Protein 3W0E (pdb70)

Foldseek 3Di:
DLVLQAVVLVVCQPPQAFHACDPVNVVPRPQPPEAEAEPPDDDDDDADSRYKYFYAYPRRGTHGIDHD/DLVLQVVVQVCCQPPQAFHADDPVNCVVRPQPPEAEAEPPDDDDDDADSRYKYFYAYPVRGTHGIHHD

Sequence (136 aa):
DPATCEKEAQFVKQELIGQPYTDAVANALQSNPIRVLHPGDMITMEYIASRLNIQVNENNEIISAHCADPATCEKEAQFVKQELIGQPYTDAVANALQSNPIRVLHPGDMITMEYIASRLNIQVNENNEIISAHCA

Radius of gyration: 14.43 Å; Cα contacts (8 Å, |Δi|>4): 286; chains: 2; bounding box: 31×27×41 Å

Structure (mmCIF, N/CA/C/O backbone):
data_3W0E
#
_entry.id   3W0E
#
_cell.length_a   77.499
_cell.length_b   77.499
_cell.length_c   115.224
_cell.angle_alpha   90.00
_cell.angle_beta   90.00
_cell.angle_gamma   120.00
#
_symmetry.space_group_name_H-M   'H 3 2'
#
loop_
_entity.id
_entity.type
_entity.pdbx_description
1 polymer 'Elastase inhibitor AFUEI'
2 water water
#
loop_
_atom_site.group_PDB
_atom_site.id
_atom_site.type_symbol
_atom_site.label_atom_id
_atom_site.label_alt_id
_atom_site.label_comp_id
_atom_site.label_asym_id
_atom_site.label_entity_id
_atom_site.label_seq_id
_atom_site.pdbx_PDB_ins_code
_atom_site.Cartn_x
_atom_site.Cartn_y
_atom_site.Cartn_z
_atom_site.occupancy
_atom_site.B_iso_or_equiv
_atom_site.auth_seq_id
_atom_site.auth_comp_id
_atom_site.auth_asym_id
_atom_site.auth_atom_id
_atom_site.pdbx_PDB_model_num
ATOM 1 N N . ASP A 1 1 ? 10.469 28.887 11.956 1.00 36.95 1 ASP A N 1
ATOM 2 C CA . ASP A 1 1 ? 10.792 29.014 13.376 1.00 38.42 1 ASP A CA 1
ATOM 3 C C . ASP A 1 1 ? 9.621 28.544 14.256 1.00 37.98 1 ASP A C 1
ATOM 4 O O . ASP A 1 1 ? 8.457 28.633 13.852 1.00 36.49 1 ASP A O 1
ATOM 9 N N . PRO A 1 2 ? 9.928 28.039 15.464 1.00 37.93 2 PRO A N 1
ATOM 10 C CA . PRO A 1 2 ? 8.923 27.457 16.374 1.00 33.80 2 PRO A CA 1
ATOM 11 C C . PRO A 1 2 ? 7.746 28.374 16.751 1.00 42.73 2 PRO A C 1
ATOM 12 O O . PRO A 1 2 ? 6.639 27.868 16.978 1.00 37.62 2 PRO A O 1
ATOM 16 N N . ALA A 1 3 ? 7.971 29.685 16.821 1.00 36.73 3 ALA A N 1
ATOM 17 C CA . ALA A 1 3 ? 6.913 30.616 17.215 1.00 42.13 3 ALA A CA 1
ATOM 18 C C . ALA A 1 3 ? 5.768 30.576 16.215 1.00 42.52 3 ALA A C 1
ATOM 19 O O . ALA A 1 3 ? 4.608 30.376 16.580 1.00 38.27 3 ALA A O 1
ATOM 21 N N . THR A 1 4 ? 6.110 30.779 14.948 1.00 39.62 4 THR A N 1
ATOM 22 C CA . THR A 1 4 ? 5.137 30.726 13.878 1.00 40.92 4 THR A CA 1
ATOM 23 C C . THR A 1 4 ? 4.531 29.318 13.751 1.00 36.13 4 THR A C 1
ATOM 24 O O . THR A 1 4 ? 3.336 29.179 13.471 1.00 37.50 4 THR A O 1
ATOM 28 N N . CYS A 1 5 ? 5.337 28.281 13.980 1.00 30.47 5 CYS A N 1
ATOM 29 C CA . CYS A 1 5 ? 4.820 26.913 13.927 1.00 31.17 5 CYS A CA 1
ATOM 30 C C . CYS A 1 5 ? 3.697 26.674 14.941 1.00 36.42 5 CYS A C 1
ATOM 31 O O . CYS A 1 5 ? 2.650 26.119 14.601 1.00 31.97 5 CYS A O 1
ATOM 34 N N . GLU A 1 6 ? 3.923 27.091 16.186 1.00 37.86 6 GLU A N 1
ATOM 35 C CA . GLU A 1 6 ? 2.967 26.852 17.264 1.00 34.44 6 GLU A CA 1
ATOM 36 C C . GLU A 1 6 ? 1.714 27.699 17.094 1.00 36.29 6 GLU A C 1
ATOM 37 O O . GLU A 1 6 ? 0.607 27.260 17.427 1.00 37.60 6 GLU A O 1
ATOM 43 N N . LYS A 1 7 ? 1.898 28.917 16.588 1.00 33.78 7 LYS A N 1
ATOM 44 C CA . LYS A 1 7 ? 0.786 29.804 16.289 1.00 36.64 7 LYS A CA 1
ATOM 45 C C . LYS A 1 7 ? -0.112 29.183 15.227 1.00 34.56 7 LYS A C 1
ATOM 46 O O . LYS A 1 7 ? -1.331 29.098 15.406 1.00 33.82 7 LYS A O 1
ATOM 52 N N . GLU A 1 8 ? 0.498 28.770 14.115 1.00 35.26 8 GLU A N 1
ATOM 53 C CA . GLU A 1 8 ? -0.245 28.153 13.020 1.00 29.75 8 GLU A CA 1
ATOM 54 C C . GLU A 1 8 ? -0.855 26.793 13.406 1.00 27.80 8 GLU A C 1
ATOM 55 O O . GLU A 1 8 ? -1.991 26.495 13.038 1.00 32.28 8 GLU A O 1
ATOM 61 N N . ALA A 1 9 ? -0.129 25.971 14.156 1.00 24.3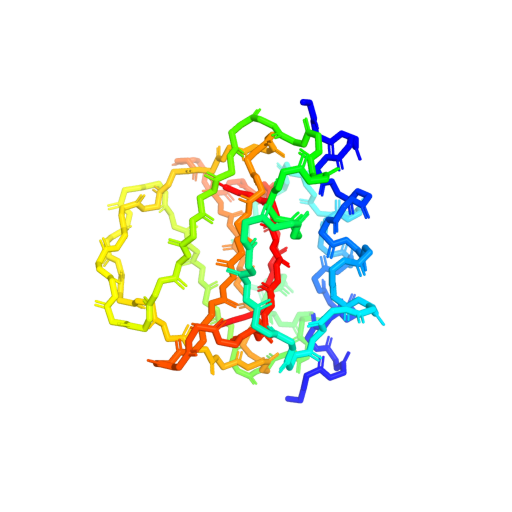7 9 ALA A N 1
ATOM 62 C CA . ALA A 1 9 ? -0.713 24.713 14.610 1.00 31.29 9 ALA A CA 1
ATOM 63 C C . ALA A 1 9 ? -1.955 24.993 15.454 1.00 36.76 9 ALA A C 1
ATOM 64 O O . ALA A 1 9 ? -2.897 24.203 15.474 1.00 31.62 9 ALA A O 1
ATOM 66 N N . GLN A 1 10 ? -1.958 26.138 16.131 1.00 37.92 10 GLN A N 1
ATOM 67 C CA . GLN A 1 10 ? -3.094 26.544 16.956 1.00 38.11 10 GLN A CA 1
ATOM 68 C C . GLN A 1 10 ? -4.250 27.009 16.084 1.00 39.43 10 GLN A C 1
ATOM 69 O O . GLN A 1 10 ? -5.401 26.627 16.314 1.00 38.68 10 GLN A O 1
ATOM 75 N N . PHE A 1 11 ? -3.929 27.844 15.097 1.00 31.43 11 PHE A N 1
ATOM 76 C CA . PHE A 1 11 ? -4.898 28.328 14.122 1.00 36.37 11 PHE A CA 1
ATOM 77 C C . PHE A 1 11 ? -5.575 27.153 13.436 1.00 33.24 11 PHE A C 1
ATOM 78 O O . PHE A 1 11 ? -6.786 27.158 13.213 1.00 33.50 11 PHE A O 1
ATOM 86 N N . VAL A 1 12 ? -4.770 26.151 13.094 1.00 34.51 12 VAL A N 1
ATOM 87 C CA . VAL A 1 12 ? -5.256 24.968 12.392 1.00 34.36 12 VAL A CA 1
ATOM 88 C C . VAL A 1 12 ? -6.173 24.140 13.292 1.00 32.21 12 VAL A C 1
ATOM 89 O O . VAL A 1 12 ? -7.290 23.799 12.896 1.00 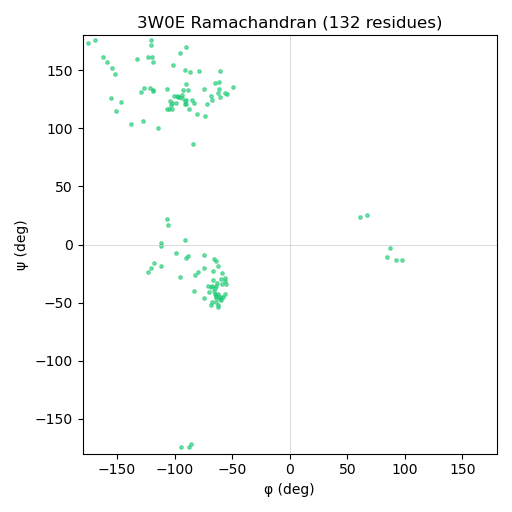34.42 12 VAL A O 1
ATOM 93 N N . LYS A 1 13 ? -5.704 23.811 14.494 1.00 35.03 13 LYS A N 1
ATOM 94 C CA . LYS A 1 13 ? -6.535 23.076 15.449 1.00 31.69 13 LYS A CA 1
ATOM 95 C C . LYS A 1 13 ? -7.854 23.808 15.738 1.00 36.78 13 LYS A C 1
ATOM 96 O O . LYS A 1 13 ? -8.863 23.178 16.031 1.00 38.54 13 LYS A O 1
ATOM 102 N N . GLN A 1 14 ? -7.849 25.134 15.625 1.00 38.78 14 GLN A N 1
ATOM 103 C CA . GLN A 1 14 ? -8.995 25.946 16.042 1.00 39.83 14 GLN A CA 1
ATOM 104 C C . GLN A 1 14 ? -9.978 26.319 14.931 1.00 43.29 14 GLN A C 1
ATOM 105 O O . GLN A 1 14 ? -11.164 26.526 15.195 1.00 44.48 14 GLN A O 1
ATOM 111 N N . GLU A 1 15 ? -9.493 26.414 13.697 1.00 36.67 15 GLU A N 1
ATOM 112 C CA . GLU A 1 15 ? -10.303 26.962 12.611 1.00 33.09 15 GLU A CA 1
ATOM 113 C C . GLU A 1 15 ? -10.480 26.024 11.414 1.00 35.02 15 GLU A C 1
ATOM 114 O O . GLU A 1 15 ? -11.445 26.153 10.651 1.00 39.02 15 GLU A O 1
ATOM 120 N N . LEU A 1 16 ? -9.553 25.086 11.243 1.00 31.94 16 LEU A N 1
ATOM 121 C CA . LEU A 1 16 ? -9.507 24.309 10.008 1.00 24.16 16 LEU A CA 1
ATOM 122 C C . LEU A 1 16 ? -9.866 22.832 10.172 1.00 30.10 16 LEU A C 1
ATOM 123 O O . LEU A 1 16 ? -9.877 22.084 9.190 1.00 28.95 16 LEU A O 1
ATOM 128 N N . ILE A 1 17 ? -10.149 22.390 11.394 1.00 30.69 17 ILE A N 1
ATOM 129 C CA . ILE A 1 17 ? -10.495 20.974 11.582 1.00 26.10 17 ILE A CA 1
ATOM 130 C C . ILE A 1 17 ? -11.651 20.588 10.660 1.00 28.39 17 ILE A C 1
ATOM 131 O O . ILE A 1 17 ? -12.665 21.293 10.594 1.00 27.92 17 ILE A O 1
ATOM 136 N N . GLY A 1 18 ? -11.475 19.494 9.918 1.00 22.39 18 GLY A N 1
ATOM 137 C CA . GLY A 1 18 ? -12.512 18.969 9.050 1.00 23.09 18 GLY A CA 1
ATOM 138 C C . GLY A 1 18 ? -12.433 19.494 7.629 1.00 23.57 18 GLY A C 1
ATOM 139 O O . GLY A 1 18 ? -13.088 18.981 6.722 1.00 28.65 18 GLY A O 1
ATOM 140 N N . GLN A 1 19 ? -11.633 20.529 7.428 1.00 20.79 19 GLN A N 1
ATOM 141 C CA . GLN A 1 19 ? -11.516 21.128 6.106 1.00 23.67 19 GLN A CA 1
ATOM 142 C C . GLN A 1 19 ? -10.470 20.399 5.293 1.00 20.39 19 GLN A C 1
ATOM 143 O O . GLN A 1 19 ? -9.483 19.885 5.845 1.00 16.74 19 GLN A O 1
ATOM 149 N N . PRO A 1 20 ? -10.676 20.357 3.973 1.00 18.19 20 PRO A N 1
ATOM 150 C CA . PRO A 1 20 ? -9.709 19.774 3.048 1.00 17.30 20 PRO A CA 1
ATOM 151 C C . PRO A 1 20 ? -8.425 20.595 3.071 1.00 18.98 20 PRO A C 1
ATOM 152 O O . PRO A 1 20 ? -8.477 21.834 3.133 1.00 18.29 20 PRO A O 1
ATOM 156 N N . TYR A 1 21 ? -7.287 19.914 3.053 1.00 14.43 21 TYR A N 1
ATOM 157 C CA . TYR A 1 21 ? -6.007 20.599 3.042 1.00 14.39 21 TYR A CA 1
ATOM 158 C C . TYR A 1 21 ? -5.653 20.969 1.599 1.00 18.20 21 TYR A C 1
ATOM 159 O O . TYR A 1 21 ? -4.954 20.230 0.900 1.00 17.50 21 TYR A O 1
ATOM 168 N N . THR A 1 22 ? -6.142 22.127 1.169 1.00 17.83 22 THR A N 1
ATOM 169 C CA . THR A 1 22 ? -6.043 22.538 -0.225 1.00 21.70 22 THR A CA 1
ATOM 170 C C . THR A 1 22 ? -4.759 23.306 -0.443 1.00 21.19 22 THR A C 1
ATOM 171 O O . THR A 1 22 ? -4.084 23.678 0.513 1.00 16.75 22 THR A O 1
ATOM 175 N N . ASP A 1 23 ? -4.424 23.577 -1.699 1.00 23.40 23 ASP A N 1
ATOM 176 C CA . ASP A 1 23 ? -3.244 24.392 -1.977 1.00 23.49 23 ASP A CA 1
ATOM 177 C C . ASP A 1 23 ? -3.427 25.782 -1.403 1.00 20.12 23 ASP A C 1
ATOM 178 O O . ASP A 1 23 ? -2.465 26.391 -0.947 1.00 22.35 23 ASP A O 1
ATOM 183 N N . ALA A 1 24 ? -4.659 26.274 -1.392 1.00 20.82 24 ALA A N 1
ATOM 184 C CA . ALA A 1 24 ? -4.903 27.619 -0.860 1.00 23.60 24 ALA A CA 1
ATOM 185 C C . ALA A 1 24 ? -4.597 27.682 0.641 1.00 23.70 24 ALA A C 1
ATOM 186 O O . ALA A 1 24 ? -3.990 28.643 1.121 1.00 25.49 24 ALA A O 1
ATOM 188 N N . VAL A 1 25 ? -5.016 26.659 1.383 1.00 22.61 25 VAL A N 1
ATOM 189 C CA . VAL A 1 25 ? -4.666 26.569 2.790 1.00 23.11 25 VAL A CA 1
ATOM 190 C C . VAL A 1 25 ? -3.159 26.410 2.977 1.00 22.88 25 VAL A C 1
ATOM 191 O O . VAL A 1 25 ? -2.559 27.074 3.830 1.00 22.42 25 VAL A O 1
ATOM 195 N N . ALA A 1 26 ? -2.559 25.513 2.197 1.00 21.63 26 ALA A N 1
ATOM 196 C CA . ALA A 1 26 ? -1.151 25.190 2.373 1.00 20.45 26 ALA A CA 1
ATOM 197 C C . ALA A 1 26 ? -0.299 26.403 2.055 1.00 21.19 26 ALA A C 1
ATOM 198 O O . ALA A 1 26 ? 0.709 26.656 2.718 1.00 23.78 26 ALA A O 1
ATOM 200 N N . ASN A 1 27 ? -0.706 27.159 1.041 1.00 23.66 27 ASN A N 1
ATOM 201 C CA . ASN A 1 27 ? 0.107 28.276 0.586 1.00 26.70 27 ASN A CA 1
ATOM 202 C C . ASN A 1 27 ? 0.036 29.447 1.551 1.00 25.03 27 ASN A C 1
ATOM 203 O O . ASN A 1 27 ? 0.918 30.308 1.558 1.00 32.69 27 ASN A O 1
ATOM 208 N N . ALA A 1 28 ? -1.008 29.471 2.372 1.00 24.03 28 ALA A N 1
ATOM 209 C CA . ALA A 1 28 ? -1.187 30.541 3.361 1.00 28.71 28 ALA A CA 1
ATOM 210 C C . ALA A 1 28 ? -0.329 30.342 4.616 1.00 34.56 28 ALA A C 1
ATOM 211 O O . ALA A 1 28 ? -0.026 31.304 5.325 1.00 29.19 28 ALA A O 1
ATOM 213 N N . LEU A 1 29 ? 0.064 29.099 4.890 1.00 29.88 29 LEU A N 1
ATOM 214 C CA . LEU A 1 29 ? 0.904 28.812 6.054 1.00 32.44 29 LEU A CA 1
ATOM 215 C C . LEU A 1 29 ? 2.350 29.257 5.832 1.00 33.00 29 LEU A C 1
ATOM 216 O O . LEU A 1 29 ? 2.940 28.999 4.777 1.00 35.89 29 LEU A O 1
ATOM 221 N N . GLN A 1 30 ? 2.916 29.930 6.829 1.00 31.47 30 GLN A N 1
ATOM 222 C CA . GLN A 1 30 ? 4.268 30.477 6.724 1.00 35.56 30 GLN A CA 1
ATOM 223 C C . GLN A 1 30 ? 5.326 29.582 7.387 1.00 33.66 30 GLN A C 1
ATOM 224 O O . GLN A 1 30 ? 6.527 29.809 7.241 1.00 27.88 30 GLN A O 1
ATOM 230 N N . SER A 1 31 ? 4.906 28.539 8.088 1.00 31.10 31 SER A N 1
ATOM 231 C CA . SER A 1 31 ? 5.850 27.624 8.717 1.00 26.49 31 SER A CA 1
ATOM 232 C C . SER A 1 31 ? 6.751 26.958 7.702 1.00 24.21 31 SER A C 1
ATOM 233 O O . SER A 1 31 ? 6.352 26.727 6.597 1.00 27.62 31 SER A O 1
ATOM 236 N N . ASN A 1 32 ? 7.964 26.632 8.107 1.00 24.38 32 ASN A N 1
ATOM 237 C CA . ASN A 1 32 ? 8.886 25.908 7.252 1.00 29.26 32 ASN A CA 1
ATOM 238 C C . ASN A 1 32 ? 9.837 25.052 8.093 1.00 28.30 32 ASN A C 1
ATOM 239 O O . ASN A 1 32 ? 10.599 25.580 8.858 1.00 27.67 32 ASN A O 1
ATOM 244 N N . PRO A 1 33 ? 9.780 23.739 7.985 1.00 24.09 33 PRO A N 1
ATOM 245 C CA . PRO A 1 33 ? 9.049 23.020 6.945 1.00 25.91 33 PRO A CA 1
ATOM 246 C C . PRO A 1 33 ? 7.670 22.603 7.372 1.00 23.92 33 PRO A C 1
ATOM 247 O O . PRO A 1 33 ? 7.395 22.644 8.540 1.00 16.97 33 PRO A O 1
ATOM 251 N N . ILE A 1 34 ? 6.836 22.221 6.409 1.00 18.36 34 ILE A N 1
ATOM 252 C CA . ILE A 1 34 ? 5.506 21.699 6.721 1.00 16.59 34 ILE A CA 1
ATOM 253 C C . ILE A 1 34 ? 5.449 20.268 6.181 1.00 16.59 34 ILE A C 1
ATOM 254 O O . ILE A 1 34 ? 5.836 20.010 5.032 1.00 17.16 34 ILE A O 1
ATOM 259 N N . ARG A 1 35 ? 4.985 19.334 7.003 1.00 12.81 35 ARG A N 1
ATOM 260 C CA . ARG A 1 35 ? 4.878 17.939 6.598 1.00 15.62 35 ARG A CA 1
ATOM 261 C C . ARG A 1 35 ? 3.430 17.501 6.739 1.00 16.36 35 ARG A C 1
ATOM 262 O O . ARG A 1 35 ? 2.788 17.779 7.747 1.00 15.56 35 ARG A O 1
ATOM 270 N N . VAL A 1 36 ? 2.912 16.816 5.728 1.00 12.50 36 VAL A N 1
ATOM 271 C CA . VAL A 1 36 ? 1.553 16.292 5.822 1.00 14.68 36 VAL A CA 1
ATOM 272 C C . VAL A 1 36 ? 1.606 14.819 6.271 1.00 14.13 36 VAL A C 1
ATOM 273 O O . VAL A 1 36 ? 2.312 14.006 5.671 1.00 20.37 36 VAL A O 1
ATOM 277 N N . LEU A 1 37 ? 0.872 14.483 7.333 1.00 14.78 37 LEU A N 1
ATOM 278 C CA . LEU A 1 37 ? 0.875 13.132 7.863 1.00 11.82 37 LEU A CA 1
ATOM 279 C C . LEU A 1 37 ? -0.399 12.433 7.407 1.00 15.71 37 LEU A C 1
ATOM 280 O O . LEU A 1 37 ? -1.477 12.873 7.755 1.00 16.90 37 LEU A O 1
ATOM 285 N N . HIS A 1 38 ? -0.252 11.369 6.616 1.00 16.73 38 HIS A N 1
ATOM 286 C CA . HIS A 1 38 ? -1.397 10.605 6.101 1.00 18.44 38 HIS A CA 1
ATOM 287 C C . HIS A 1 38 ? -1.607 9.325 6.891 1.00 22.37 38 HIS A C 1
ATOM 288 O O . HIS A 1 38 ? -0.664 8.770 7.450 1.00 15.14 38 HIS A O 1
ATOM 295 N N . PRO A 1 39 ? -2.851 8.824 6.910 1.00 17.85 39 PRO A N 1
ATOM 296 C CA . PRO A 1 39 ? -3.116 7.653 7.745 1.00 21.09 39 PRO A CA 1
ATOM 297 C C . PRO A 1 39 ? -2.272 6.494 7.267 1.00 20.79 39 PRO A C 1
ATOM 298 O O . PRO A 1 39 ? -2.178 6.261 6.057 1.00 25.28 39 PRO A O 1
ATOM 302 N N . GLY A 1 40 ? -1.629 5.810 8.203 1.00 21.22 40 GLY A N 1
ATOM 303 C CA . GLY A 1 40 ? -0.835 4.639 7.873 1.00 25.86 40 GLY A CA 1
ATOM 304 C C . GLY A 1 40 ? 0.590 4.923 7.418 1.00 25.70 40 GLY A C 1
ATOM 305 O O . GLY A 1 40 ? 1.392 3.991 7.279 1.00 24.41 40 GLY A O 1
ATOM 306 N N . ASP A 1 41 ? 0.906 6.190 7.154 1.00 23.93 41 ASP A N 1
ATOM 307 C CA . ASP A 1 41 ? 2.287 6.577 6.856 1.00 23.61 41 ASP A CA 1
ATOM 308 C C . ASP A 1 41 ? 3.192 5.997 7.925 1.00 20.82 41 ASP A C 1
ATOM 309 O O . ASP A 1 41 ? 2.877 6.072 9.112 1.00 18.19 41 ASP A O 1
ATOM 314 N N . MET A 1 42 ? 4.318 5.416 7.524 1.00 19.99 42 MET A N 1
ATOM 315 C CA . MET A 1 42 ? 5.328 5.017 8.497 1.00 15.94 42 MET A CA 1
ATOM 316 C C . MET A 1 42 ? 6.288 6.184 8.660 1.00 22.13 42 MET A C 1
ATOM 317 O O . MET A 1 42 ? 6.919 6.625 7.682 1.00 22.70 42 MET A O 1
ATOM 322 N N . ILE A 1 43 ? 6.402 6.690 9.883 1.00 18.53 43 ILE A N 1
ATOM 323 C CA . ILE A 1 43 ? 7.240 7.850 10.138 1.00 18.77 43 ILE A CA 1
ATOM 324 C C . ILE A 1 43 ? 8.351 7.514 11.125 1.00 17.23 43 ILE A C 1
ATOM 325 O O . ILE A 1 43 ? 8.105 6.927 12.174 1.00 17.82 43 ILE A O 1
ATOM 330 N N . THR A 1 44 ? 9.569 7.924 10.788 1.00 19.32 44 THR A N 1
ATOM 331 C CA . THR A 1 44 ? 10.682 7.835 11.718 1.00 17.37 44 THR A CA 1
ATOM 332 C C . THR A 1 44 ? 10.705 9.097 12.548 1.00 22.49 44 THR A C 1
ATOM 333 O O . THR A 1 44 ? 10.884 10.212 12.035 1.00 24.57 44 THR A O 1
ATOM 337 N N . MET A 1 45 ? 10.497 8.919 13.842 1.00 15.00 45 MET A N 1
ATOM 338 C CA . MET A 1 45 ? 10.366 10.030 14.765 1.00 22.17 45 MET A CA 1
ATOM 339 C C . MET A 1 45 ? 11.700 10.721 15.005 1.00 19.17 45 MET A C 1
ATOM 340 O O . MET A 1 45 ? 12.648 10.098 15.468 1.00 19.24 45 MET A O 1
ATOM 345 N N . GLU A 1 46 ? 11.757 12.011 14.685 1.00 20.09 46 GLU A N 1
ATOM 346 C CA . GLU A 1 46 ? 12.865 12.888 15.079 1.00 21.89 46 GLU A CA 1
ATOM 347 C C . GLU A 1 46 ? 12.231 14.262 15.292 1.00 23.93 46 GLU A C 1
ATOM 348 O O . GLU A 1 46 ? 11.606 14.793 14.376 1.00 25.66 46 GLU A O 1
ATOM 354 N N . TYR A 1 47 ? 12.377 14.832 16.483 1.00 18.20 47 TYR A N 1
ATOM 355 C CA . TYR A 1 47 ? 11.617 16.029 16.852 1.00 23.13 47 TYR A CA 1
ATOM 356 C C . TYR A 1 47 ? 12.240 17.320 16.345 1.00 24.47 47 TYR A C 1
ATOM 357 O O . TYR A 1 47 ? 13.390 17.640 16.645 1.00 19.06 47 TYR A O 1
ATOM 366 N N . ILE A 1 48 ? 11.467 18.058 15.563 1.00 20.64 48 ILE A N 1
ATOM 367 C CA . ILE A 1 48 ? 11.932 19.324 15.004 1.00 19.18 48 ILE A CA 1
ATOM 368 C C . ILE A 1 48 ?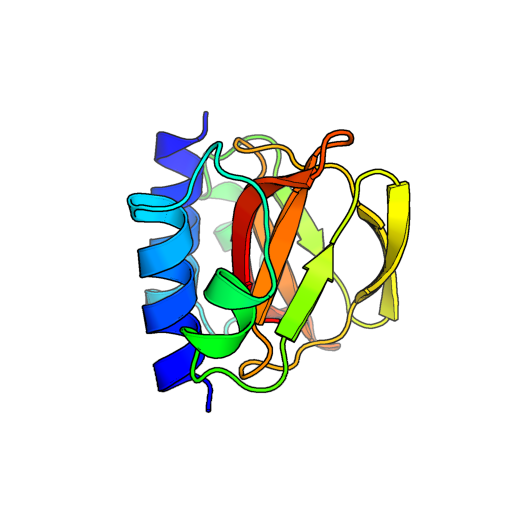 10.910 20.391 15.349 1.00 21.81 48 ILE A C 1
ATOM 369 O O . ILE A 1 48 ? 9.818 20.430 14.784 1.00 20.45 48 ILE A O 1
ATOM 374 N N . ALA A 1 49 ? 11.274 21.254 16.299 1.00 20.02 49 ALA A N 1
ATOM 375 C CA . ALA A 1 49 ? 10.360 22.232 16.880 1.00 21.88 49 ALA A CA 1
ATOM 376 C C . ALA A 1 49 ? 9.779 23.177 15.850 1.00 18.52 49 ALA A C 1
ATOM 377 O O . ALA A 1 49 ? 8.726 23.747 16.089 1.00 21.13 49 ALA A O 1
ATOM 379 N N . SER A 1 50 ? 10.485 23.352 14.730 1.00 23.49 50 SER A N 1
ATOM 380 C CA . SER A 1 50 ? 10.088 24.306 13.686 1.00 28.39 50 SER A CA 1
ATOM 381 C C . SER A 1 50 ? 9.137 23.713 12.643 1.00 26.38 50 SER A C 1
ATOM 382 O O . SER A 1 50 ? 8.597 24.438 11.809 1.00 27.11 50 SER A O 1
ATOM 385 N N . ARG A 1 51 ? 8.952 22.400 12.675 1.00 19.34 51 ARG A N 1
ATOM 386 C CA . ARG A 1 51 ? 8.180 21.716 11.641 1.00 17.21 51 ARG A CA 1
ATOM 387 C C . ARG A 1 51 ? 6.701 21.629 11.989 1.00 22.31 51 ARG A C 1
ATOM 388 O O . ARG A 1 51 ? 6.322 21.139 13.067 1.00 20.84 51 ARG A O 1
ATOM 396 N N . LEU A 1 52 ? 5.859 22.136 11.092 1.00 15.73 52 LEU A N 1
ATOM 397 C CA . LEU A 1 52 ? 4.431 22.049 11.294 1.00 18.88 52 LEU A CA 1
ATOM 398 C C . LEU A 1 52 ? 3.950 20.760 10.645 1.00 17.35 52 LEU A C 1
ATOM 399 O O . LEU A 1 52 ? 4.182 20.528 9.457 1.00 16.78 52 LEU A O 1
ATOM 404 N N . ASN A 1 53 ? 3.295 19.922 11.438 1.00 18.79 53 ASN A N 1
ATOM 405 C CA . ASN A 1 53 ? 2.709 18.689 10.927 1.00 17.64 53 ASN A CA 1
ATOM 406 C C . ASN A 1 53 ? 1.216 18.851 10.794 1.00 14.48 53 ASN A C 1
ATOM 407 O O . ASN A 1 53 ? 0.531 19.184 11.749 1.00 17.16 53 ASN A O 1
ATOM 412 N N . ILE A 1 54 ? 0.712 18.630 9.585 1.00 18.94 54 ILE A N 1
ATOM 413 C CA . ILE A 1 54 ? -0.717 18.690 9.338 1.00 14.72 54 ILE A CA 1
ATOM 414 C C . ILE A 1 54 ? -1.189 17.257 9.145 1.00 13.04 54 ILE A C 1
ATOM 415 O O . ILE A 1 54 ? -0.762 16.583 8.210 1.00 13.59 54 ILE A O 1
ATOM 420 N N . GLN A 1 55 ? -2.054 16.783 10.028 1.00 15.36 55 GLN A N 1
ATOM 421 C CA . GLN A 1 55 ? -2.480 15.402 9.957 1.00 17.86 55 GLN A CA 1
ATOM 422 C C . GLN A 1 55 ? -3.841 15.379 9.294 1.00 15.80 55 GLN A C 1
ATOM 423 O O . GLN A 1 55 ? -4.758 16.107 9.711 1.00 15.80 55 GLN A O 1
ATOM 429 N N . VAL A 1 56 ? -3.974 14.556 8.257 1.00 13.87 56 VAL A N 1
ATOM 430 C CA . VAL A 1 56 ? -5.232 14.483 7.528 1.00 16.06 56 VAL A CA 1
ATOM 431 C C . VAL A 1 56 ? -5.783 13.054 7.601 1.00 17.00 56 VAL A C 1
ATOM 432 O O . VAL A 1 56 ? -5.060 12.094 7.933 1.00 14.86 56 VAL A O 1
ATOM 436 N N . ASN A 1 57 ? -7.072 12.910 7.331 1.00 15.50 57 ASN A N 1
ATOM 437 C CA . ASN A 1 57 ? -7.646 11.575 7.150 1.00 17.14 57 ASN A CA 1
ATOM 438 C C . ASN A 1 57 ? -7.503 11.081 5.718 1.00 18.85 57 ASN A C 1
ATOM 439 O O . ASN A 1 57 ? -6.814 11.705 4.892 1.00 16.34 57 ASN A O 1
ATOM 444 N N . GLU A 1 58 ? -8.147 9.956 5.412 1.00 14.92 58 GLU A N 1
ATOM 445 C CA . GLU A 1 58 ? -7.994 9.361 4.092 1.00 18.55 58 GLU A CA 1
ATOM 446 C C . GLU A 1 58 ? -8.576 10.216 2.966 1.00 20.63 58 GLU A C 1
ATOM 447 O O . GLU A 1 58 ? -8.312 9.972 1.779 1.00 22.36 58 GLU A O 1
ATOM 453 N N . ASN A 1 59 ? -9.353 11.223 3.337 1.00 19.16 59 ASN A N 1
ATOM 454 C CA . ASN A 1 59 ? -9.934 12.122 2.351 1.00 17.40 59 ASN A CA 1
ATOM 455 C C . ASN A 1 59 ? -9.269 13.495 2.320 1.00 16.24 59 ASN A C 1
ATOM 456 O O . ASN A 1 59 ? -9.810 14.442 1.754 1.00 17.48 59 ASN A O 1
ATOM 461 N N . ASN A 1 60 ? -8.083 13.582 2.908 1.00 16.49 60 ASN A N 1
ATOM 462 C CA . ASN A 1 60 ? -7.299 14.813 2.930 1.00 15.30 60 ASN A CA 1
ATOM 463 C C . ASN A 1 60 ? -7.976 15.884 3.767 1.00 16.37 60 ASN A C 1
ATOM 464 O O . ASN A 1 60 ? -7.752 17.074 3.549 1.00 16.72 60 ASN A O 1
ATOM 469 N N . GLU A 1 61 ? -8.807 15.466 4.719 1.00 14.63 61 GLU A N 1
ATOM 470 C CA . GLU A 1 61 ? -9.463 16.403 5.627 1.00 16.82 61 GLU A CA 1
ATOM 471 C C . GLU A 1 61 ? -8.635 16.561 6.887 1.00 16.70 61 GLU A C 1
ATOM 472 O O . GLU A 1 61 ? -8.187 15.579 7.456 1.00 18.07 61 GLU A O 1
ATOM 478 N N . ILE A 1 62 ? -8.426 17.802 7.314 1.00 15.79 62 ILE A N 1
ATOM 479 C CA . ILE A 1 62 ? -7.548 18.065 8.458 1.00 13.63 62 ILE A CA 1
ATOM 480 C C . ILE A 1 62 ? -8.132 17.524 9.753 1.00 16.20 62 ILE A C 1
ATOM 481 O O . ILE A 1 62 ? -9.274 17.858 10.107 1.00 20.70 62 ILE A O 1
ATOM 486 N N . ILE A 1 63 ? -7.364 16.675 10.448 1.00 18.41 63 ILE A N 1
ATOM 487 C CA . ILE A 1 63 ? -7.808 16.154 11.743 1.00 18.59 63 ILE A CA 1
ATOM 488 C C . ILE A 1 63 ? -6.979 16.671 12.904 1.00 20.01 63 ILE A C 1
ATOM 489 O O . ILE A 1 63 ? -7.414 16.571 14.049 1.00 21.16 63 ILE A O 1
ATOM 494 N N . SER A 1 64 ? -5.782 17.186 12.625 1.00 13.39 64 SER A N 1
ATOM 495 C CA . SER A 1 64 ? -4.978 17.769 13.699 1.00 20.89 64 SER A CA 1
ATOM 496 C C . SER A 1 64 ? -3.705 18.419 13.192 1.00 18.10 64 SER A C 1
ATOM 497 O O . SER A 1 64 ? -3.368 18.308 12.013 1.00 17.90 64 SER A O 1
ATOM 500 N N . ALA A 1 65 ? -2.995 19.095 14.095 1.00 19.24 65 ALA A N 1
ATOM 501 C CA . ALA A 1 65 ? -1.696 19.683 13.758 1.00 18.74 65 ALA A CA 1
ATOM 502 C C . ALA A 1 65 ? -0.834 19.759 15.006 1.00 21.32 65 ALA A C 1
ATOM 503 O O . ALA A 1 65 ? -1.346 19.952 16.106 1.00 24.68 65 ALA A O 1
ATOM 505 N N . HIS A 1 66 ? 0.471 19.593 14.837 1.00 22.80 66 HIS A N 1
ATOM 506 C CA . HIS A 1 66 ? 1.394 19.789 15.947 1.00 22.31 66 HIS A CA 1
ATOM 507 C C . HIS A 1 66 ? 2.771 20.063 15.387 1.00 23.69 66 HIS A C 1
ATOM 508 O O . HIS A 1 66 ? 3.059 19.709 14.245 1.00 21.66 66 HIS A O 1
ATOM 515 N N . CYS A 1 67 ? 3.616 20.710 16.184 1.00 19.43 67 CYS A N 1
ATOM 516 C CA . CYS A 1 67 ? 4.972 20.984 15.760 1.00 22.39 67 CYS A CA 1
ATOM 517 C C . CYS A 1 67 ? 5.888 19.876 16.259 1.00 25.47 67 CYS A C 1
ATOM 518 O O . CYS A 1 67 ? 5.887 19.552 17.454 1.00 27.65 67 CYS A O 1
ATOM 521 N N . ALA A 1 68 ? 6.641 19.275 15.337 1.00 21.57 68 ALA A N 1
ATOM 522 C CA . ALA A 1 68 ? 7.558 18.198 15.676 1.00 22.28 68 ALA A CA 1
ATOM 523 C C . ALA A 1 68 ? 8.217 17.631 14.438 1.00 24.57 68 ALA A C 1
ATOM 524 O O . ALA A 1 68 ? 9.222 16.913 14.513 1.00 22.48 68 ALA A O 1
ATOM 527 N N . ASP B 1 1 ? -9.731 10.577 26.885 1.00 38.14 1 ASP B N 1
ATOM 528 C CA . ASP B 1 1 ? -10.511 11.802 26.770 1.00 33.32 1 ASP B CA 1
ATOM 529 C C . ASP B 1 1 ? -9.671 12.923 26.148 1.00 30.80 1 ASP B C 1
ATOM 530 O O . ASP B 1 1 ? -8.688 13.381 26.746 1.00 30.82 1 ASP B O 1
ATOM 535 N N . PRO B 1 2 ? -10.052 13.363 24.937 1.00 29.41 2 PRO B N 1
ATOM 536 C CA . PRO B 1 2 ? -9.305 14.392 24.200 1.00 26.15 2 PRO B CA 1
ATOM 537 C C . PRO B 1 2 ? -9.135 15.669 25.016 1.00 30.47 2 PRO B C 1
ATOM 538 O O . PRO B 1 2 ? -8.101 16.342 24.909 1.00 27.47 2 PRO B O 1
ATOM 542 N N . ALA B 1 3 ? -10.134 15.995 25.832 1.00 33.38 3 ALA B N 1
ATOM 543 C CA . ALA B 1 3 ? -10.092 17.221 26.627 1.00 33.71 3 ALA B CA 1
ATOM 544 C C . ALA B 1 3 ? -8.942 17.196 27.640 1.00 27.80 3 ALA B C 1
ATOM 545 O O . ALA B 1 3 ? -8.173 18.151 27.736 1.00 26.73 3 ALA B O 1
ATOM 547 N N . THR B 1 4 ? -8.824 16.107 28.394 1.00 25.78 4 THR B N 1
ATOM 548 C CA . THR B 1 4 ? -7.755 15.991 29.383 1.00 29.33 4 THR B CA 1
ATOM 549 C C . THR B 1 4 ? -6.371 15.885 28.722 1.00 27.72 4 THR B C 1
ATOM 550 O O . THR B 1 4 ? -5.384 16.401 29.241 1.00 25.25 4 THR B O 1
ATOM 554 N N . CYS B 1 5 ? -6.304 15.207 27.583 1.00 24.52 5 CYS B N 1
ATOM 555 C CA . CYS B 1 5 ? -5.023 15.010 26.907 1.00 21.42 5 CYS B CA 1
ATOM 556 C C . CYS B 1 5 ? -4.430 16.341 26.454 1.00 23.92 5 CYS B C 1
ATOM 557 O O . CYS B 1 5 ? -3.227 16.593 26.631 1.00 24.14 5 CYS B O 1
ATOM 560 N N . GLU B 1 6 ? -5.270 17.194 25.870 1.00 19.15 6 GLU B N 1
ATOM 561 C CA . GLU B 1 6 ? -4.825 18.505 25.415 1.00 25.30 6 GLU B CA 1
ATOM 562 C C . GLU B 1 6 ? -4.309 19.333 26.583 1.00 24.47 6 GLU B C 1
ATOM 563 O O . GLU B 1 6 ? -3.264 19.968 26.481 1.00 23.54 6 GLU B O 1
ATOM 569 N N . LYS B 1 7 ? -5.044 19.325 27.694 1.00 24.27 7 LYS B N 1
ATOM 570 C CA . LYS B 1 7 ? -4.627 20.070 28.875 1.00 22.73 7 LYS B CA 1
ATOM 571 C C . LYS B 1 7 ? -3.274 19.568 29.349 1.00 24.07 7 LYS B C 1
ATOM 572 O O . LYS B 1 7 ? -2.375 20.359 29.668 1.00 22.06 7 LYS B O 1
ATOM 578 N N . GLU B 1 8 ? -3.134 18.249 29.389 1.00 22.28 8 GLU B N 1
ATOM 579 C CA . GLU B 1 8 ? -1.897 17.641 29.866 1.00 20.54 8 GLU B CA 1
ATOM 580 C C . GLU B 1 8 ? -0.715 17.872 28.914 1.00 23.76 8 GLU B C 1
ATOM 581 O O . GLU B 1 8 ? 0.419 18.075 29.366 1.00 16.85 8 GLU B O 1
ATOM 587 N N . ALA B 1 9 ? -0.967 17.864 27.607 1.00 20.08 9 ALA B N 1
ATOM 588 C CA . ALA B 1 9 ? 0.101 18.178 26.651 1.00 18.18 9 ALA B CA 1
ATOM 589 C C . ALA B 1 9 ? 0.616 19.607 26.854 1.00 23.42 9 ALA B C 1
ATOM 590 O O . ALA B 1 9 ? 1.821 19.852 26.828 1.00 19.14 9 ALA B O 1
ATOM 592 N N . GLN B 1 10 ? -0.307 20.546 27.063 1.00 21.52 10 GLN B N 1
ATOM 593 C CA . GLN B 1 10 ? 0.055 21.930 27.342 1.00 26.03 10 GLN B CA 1
ATOM 594 C C . GLN B 1 10 ? 0.940 22.030 28.574 1.00 22.81 10 GLN B C 1
ATOM 595 O O . GLN B 1 10 ? 1.926 22.754 28.574 1.00 26.75 10 GLN B O 1
ATOM 601 N N . PHE B 1 11 ? 0.553 21.319 29.627 1.00 20.45 11 PHE B N 1
ATOM 602 C CA . PHE B 1 11 ? 1.258 21.337 30.902 1.00 23.80 11 PHE B CA 1
ATOM 603 C C . PHE B 1 11 ? 2.654 20.764 30.751 1.00 26.75 11 PHE B C 1
ATOM 604 O O . PHE B 1 11 ? 3.621 21.315 31.282 1.00 24.32 11 PHE B O 1
ATOM 612 N N . VAL B 1 12 ? 2.767 19.661 30.018 1.00 21.73 12 VAL B N 1
ATOM 613 C CA . VAL B 1 12 ? 4.090 19.057 29.811 1.00 21.64 12 VAL B CA 1
ATOM 614 C C . VAL B 1 12 ? 5.010 20.046 29.104 1.00 23.28 12 VAL B C 1
ATOM 615 O O . VAL B 1 12 ? 6.153 20.254 29.513 1.00 24.99 12 VAL B O 1
ATOM 619 N N . LYS B 1 13 ? 4.492 20.666 28.051 1.00 20.61 13 LYS B N 1
ATOM 620 C CA . LYS B 1 13 ? 5.266 21.562 27.211 1.00 24.72 13 LYS B CA 1
ATOM 621 C C . LYS B 1 13 ? 5.668 22.820 27.967 1.00 28.17 13 LYS B C 1
ATOM 622 O O . LYS B 1 13 ? 6.720 23.402 27.703 1.00 30.28 13 LYS B O 1
ATOM 628 N N . GLN B 1 14 ? 4.838 23.224 28.920 1.00 27.28 14 GLN B N 1
ATOM 629 C CA . GLN B 1 14 ? 5.126 24.403 29.732 1.00 30.96 14 GLN B CA 1
ATOM 630 C C . GLN B 1 14 ? 6.052 24.129 30.910 1.00 32.44 14 GLN B C 1
ATOM 631 O O . GLN B 1 14 ? 6.919 24.942 31.208 1.00 31.87 14 GLN B O 1
ATOM 637 N N . GLU B 1 15 ? 5.877 22.994 31.580 1.00 26.75 15 GLU B N 1
ATOM 638 C CA . GLU B 1 15 ? 6.502 22.803 32.880 1.00 27.36 15 GLU B CA 1
ATOM 639 C C . GLU B 1 15 ? 7.514 21.665 32.985 1.00 29.73 15 GLU B C 1
ATOM 640 O O . GLU B 1 15 ? 8.279 21.608 33.956 1.00 25.55 15 GLU B O 1
ATOM 646 N N . LEU B 1 16 ? 7.528 20.747 32.025 1.00 20.36 16 LEU B N 1
ATOM 647 C CA . LEU B 1 16 ? 8.365 19.560 32.202 1.00 22.40 16 LEU B CA 1
ATOM 648 C C . LEU B 1 16 ? 9.570 19.464 31.264 1.00 19.67 16 LEU B C 1
ATOM 649 O O . LEU B 1 16 ? 10.334 18.49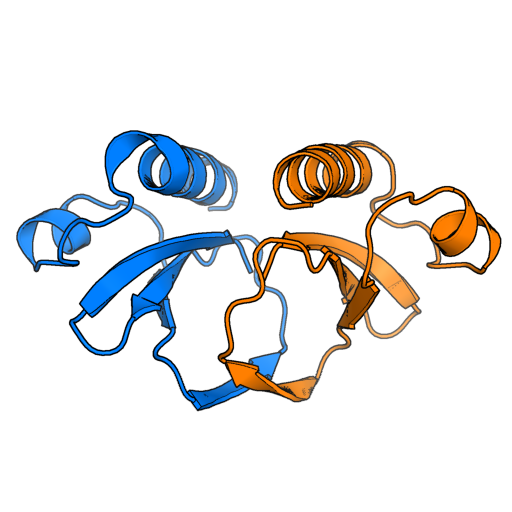1 31.327 1.00 17.09 16 LEU B O 1
ATOM 654 N N . ILE B 1 17 ? 9.751 20.467 30.412 1.00 22.67 17 ILE B N 1
ATOM 655 C CA . ILE B 1 17 ? 10.802 20.391 29.398 1.00 21.37 17 ILE B CA 1
ATOM 656 C C . ILE B 1 17 ? 12.172 20.265 30.047 1.00 22.76 17 ILE B C 1
ATOM 657 O O . ILE B 1 17 ? 12.527 21.062 30.932 1.00 22.79 17 ILE B O 1
ATOM 662 N N . GLY B 1 18 ? 12.925 19.248 29.631 1.00 17.07 18 GLY B N 1
ATOM 663 C CA . GLY B 1 18 ? 14.286 19.066 30.109 1.00 19.09 18 GLY B CA 1
ATOM 664 C C . GLY B 1 18 ? 14.387 18.078 31.249 1.00 20.44 18 GLY B C 1
ATOM 665 O O . GLY B 1 18 ? 15.479 17.612 31.573 1.00 22.85 18 GLY B O 1
ATOM 666 N N . GLN B 1 19 ? 13.252 17.729 31.844 1.00 20.07 19 GLN B N 1
ATOM 667 C CA . GLN B 1 19 ? 13.242 16.785 32.965 1.00 20.55 19 GLN B CA 1
ATOM 668 C C . GLN B 1 19 ? 13.076 15.337 32.505 1.00 25.09 19 GLN B C 1
ATOM 669 O O . GLN B 1 19 ? 12.436 15.074 31.485 1.00 22.40 19 GLN B O 1
ATOM 675 N N . PRO B 1 20 ? 13.636 14.385 33.270 1.00 22.53 20 PRO B N 1
ATOM 676 C CA . PRO B 1 20 ? 13.502 12.957 32.966 1.00 26.07 20 PRO B CA 1
ATOM 677 C C . PRO B 1 20 ? 12.051 12.517 32.993 1.00 25.85 20 PRO B C 1
ATOM 678 O O . PRO B 1 20 ? 11.312 12.953 33.882 1.00 24.65 20 PRO B O 1
ATOM 682 N N . TYR B 1 21 ? 11.644 11.667 32.058 1.00 23.95 21 TYR B N 1
ATOM 683 C CA . TYR B 1 21 ? 10.314 11.080 32.126 1.00 27.35 21 TYR B CA 1
ATOM 684 C C . TYR B 1 21 ? 10.313 9.921 33.110 1.00 25.43 21 TYR B C 1
ATOM 685 O O . TYR B 1 21 ? 10.920 8.881 32.859 1.00 27.89 21 TYR B O 1
ATOM 694 N N . THR B 1 22 ? 9.608 10.095 34.221 1.00 31.37 22 THR B N 1
ATOM 695 C CA . THR B 1 22 ? 9.692 9.151 35.328 1.00 32.43 22 THR B CA 1
ATOM 696 C C . THR B 1 22 ? 8.345 8.537 35.663 1.00 39.15 22 THR B C 1
ATOM 697 O O . THR B 1 22 ? 7.303 8.955 35.143 1.00 31.45 22 THR B O 1
ATOM 701 N N . ASP B 1 23 ? 8.370 7.537 36.539 1.00 38.89 23 ASP B N 1
ATOM 702 C CA . ASP B 1 23 ? 7.139 6.901 36.982 1.00 41.80 23 ASP B CA 1
ATOM 703 C C . ASP B 1 23 ? 6.307 7.880 37.797 1.00 39.13 23 ASP B C 1
ATOM 704 O O . ASP B 1 23 ? 5.089 7.727 37.910 1.00 41.38 23 ASP B O 1
ATOM 709 N N . ALA B 1 24 ? 6.969 8.889 38.355 1.00 31.45 24 ALA B N 1
ATOM 710 C CA . ALA B 1 24 ? 6.272 9.934 39.094 1.00 39.19 24 ALA B CA 1
ATOM 711 C C . ALA B 1 24 ? 5.480 10.783 38.116 1.00 39.23 24 ALA B C 1
ATOM 712 O O . ALA B 1 24 ? 4.344 11.183 38.389 1.00 33.52 24 ALA B O 1
ATOM 714 N N . VAL B 1 25 ? 6.100 11.058 36.974 1.00 32.74 25 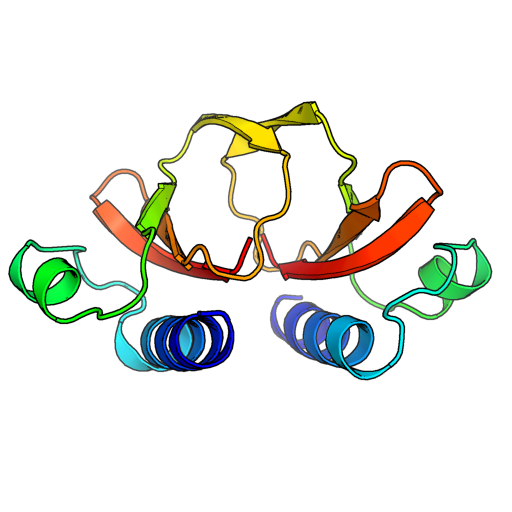VAL B N 1
ATOM 715 C CA . VAL B 1 25 ? 5.473 11.858 35.941 1.00 28.17 25 VAL B CA 1
ATOM 716 C C . VAL B 1 25 ? 4.290 11.111 35.339 1.00 31.10 25 VAL B C 1
ATOM 717 O O . VAL B 1 25 ? 3.200 11.661 35.239 1.00 32.44 25 VAL B O 1
ATOM 721 N N . ALA B 1 26 ? 4.500 9.854 34.967 1.00 26.58 26 ALA B N 1
ATOM 722 C CA . ALA B 1 26 ? 3.439 9.049 34.367 1.00 30.63 26 ALA B CA 1
ATOM 723 C C . ALA B 1 26 ? 2.219 8.920 35.282 1.00 34.70 26 ALA B C 1
ATOM 724 O O . ALA B 1 26 ? 1.074 8.855 34.812 1.00 34.70 26 ALA B O 1
ATOM 726 N N . ASN B 1 27 ? 2.463 8.871 36.589 1.00 39.61 27 ASN B N 1
ATOM 727 C CA . ASN B 1 27 ? 1.379 8.702 37.551 1.00 38.11 27 ASN B CA 1
ATOM 728 C C . ASN B 1 27 ? 0.674 10.020 37.864 1.00 35.49 27 ASN B C 1
ATOM 729 O O . ASN B 1 27 ? -0.499 10.026 38.231 1.00 39.65 27 ASN B O 1
ATOM 734 N N . ALA B 1 28 ? 1.389 11.132 37.714 1.00 33.02 28 ALA B N 1
ATOM 735 C CA . ALA B 1 28 ? 0.781 12.452 37.855 1.00 32.74 28 ALA B CA 1
ATOM 736 C C . ALA B 1 28 ? -0.089 12.823 36.632 1.00 36.49 28 ALA B C 1
ATOM 737 O O . ALA B 1 28 ? -0.814 13.817 36.657 1.00 40.52 28 ALA B O 1
ATOM 739 N N . LEU B 1 29 ? -0.025 12.019 35.572 1.00 35.42 29 LEU B N 1
ATOM 740 C CA . LEU B 1 29 ? -0.817 12.274 34.354 1.00 32.29 29 LEU B CA 1
ATOM 741 C C . LEU B 1 29 ? -2.112 11.464 34.310 1.00 32.51 29 LEU B C 1
ATOM 742 O O . LEU B 1 29 ? -2.090 10.239 34.449 1.00 38.76 29 LEU B O 1
ATOM 747 N N . GLN B 1 30 ? -3.236 12.145 34.098 1.00 32.05 30 GLN B N 1
ATOM 748 C CA . GLN B 1 30 ? -4.535 11.473 34.048 1.00 32.16 30 GLN B CA 1
ATOM 749 C C . GLN B 1 30 ? -4.939 11.037 32.642 1.00 33.91 30 GLN B C 1
ATOM 750 O O . GLN B 1 30 ? -6.034 10.506 32.449 1.00 35.00 30 GLN B O 1
ATOM 756 N N . SER B 1 31 ? -4.065 11.237 31.673 1.00 30.81 31 SER B N 1
ATOM 757 C CA . SER B 1 31 ? -4.379 10.873 30.305 1.00 30.15 31 SER B CA 1
ATOM 758 C C . SER B 1 31 ? -4.206 9.412 30.127 1.00 25.15 31 SER B C 1
ATOM 759 O O . SER B 1 31 ? -3.381 8.791 30.751 1.00 27.76 31 SER B O 1
ATOM 762 N N . ASN B 1 32 ? -5.008 8.880 29.233 1.00 31.74 32 ASN B N 1
ATOM 763 C CA . ASN B 1 32 ? -4.944 7.491 28.918 1.00 31.90 32 ASN B CA 1
ATOM 764 C C . ASN B 1 32 ? -5.464 7.241 27.532 1.00 30.13 32 ASN B C 1
ATOM 765 O O . ASN B 1 32 ? -6.553 7.650 27.198 1.00 35.95 32 ASN B O 1
ATOM 770 N N . PRO B 1 33 ? -4.650 6.592 26.734 1.00 27.28 33 PRO B N 1
ATOM 771 C CA . PRO B 1 33 ? -3.341 6.131 27.194 1.00 26.62 33 PRO B CA 1
ATOM 772 C C . PRO B 1 33 ? -2.203 7.164 27.052 1.00 24.36 33 PRO B C 1
ATOM 773 O O . PRO B 1 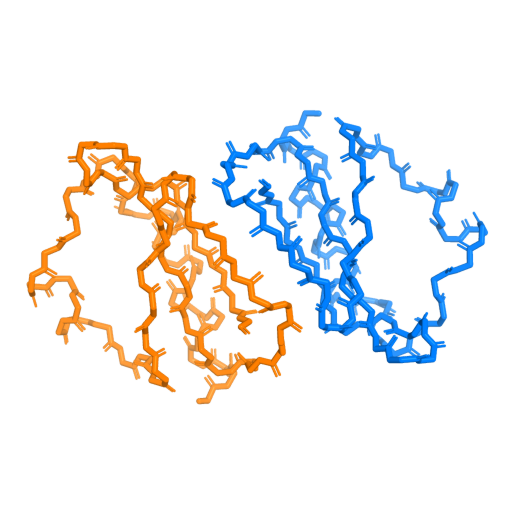33 ? -2.428 8.292 26.672 1.00 20.94 33 PRO B O 1
ATOM 777 N N . ILE B 1 34 ? -0.998 6.716 27.361 1.00 25.12 34 ILE B N 1
ATOM 778 C CA . ILE B 1 34 ? 0.231 7.518 27.278 1.00 24.33 34 ILE B CA 1
ATOM 779 C C . ILE B 1 34 ? 1.285 6.751 26.495 1.00 26.31 34 ILE B C 1
ATOM 780 O O . ILE B 1 34 ? 1.538 5.570 26.776 1.00 30.69 34 ILE B O 1
ATOM 785 N N . ARG B 1 35 ? 1.914 7.411 25.527 1.00 19.42 35 ARG B N 1
ATOM 786 C CA . ARG B 1 35 ? 2.980 6.772 24.769 1.00 20.12 35 ARG B CA 1
ATOM 787 C C . ARG B 1 35 ? 4.211 7.644 24.809 1.00 18.98 35 ARG B C 1
ATOM 788 O O . ARG B 1 35 ? 4.111 8.852 24.617 1.00 14.31 35 ARG B O 1
ATOM 796 N N . VAL B 1 36 ? 5.362 7.035 25.059 1.00 16.67 36 VAL B N 1
ATOM 797 C CA . VAL B 1 36 ? 6.617 7.790 25.072 1.00 17.03 36 VAL B CA 1
ATOM 798 C C . VAL B 1 36 ? 7.275 7.609 23.709 1.00 18.31 36 VAL B C 1
ATOM 799 O O . VAL B 1 36 ? 7.413 6.486 23.221 1.00 19.95 36 VAL B O 1
ATOM 803 N N . LEU B 1 37 ? 7.635 8.717 23.071 1.00 12.04 37 LEU B N 1
ATOM 804 C CA . LEU B 1 37 ? 8.212 8.652 21.733 1.00 13.92 37 LEU B CA 1
ATOM 805 C C . LEU B 1 37 ? 9.696 8.944 21.865 1.00 17.42 37 LEU B C 1
ATOM 806 O O . LEU B 1 37 ? 10.070 9.881 22.548 1.00 16.72 37 LEU B O 1
ATOM 811 N N . HIS B 1 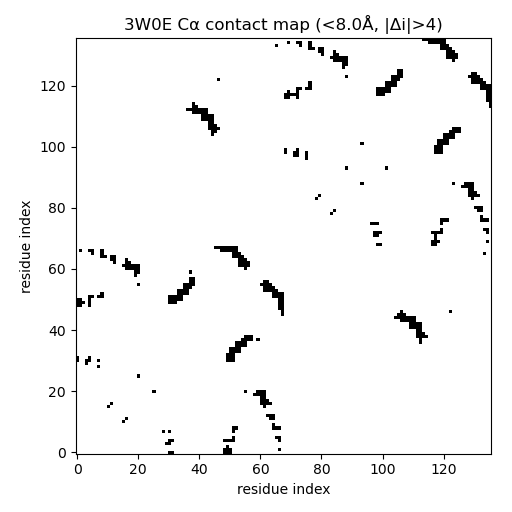38 ? 10.528 8.142 21.206 1.00 12.04 38 HIS B N 1
ATOM 812 C CA . HIS B 1 38 ? 11.983 8.273 21.281 1.00 15.24 38 HIS B CA 1
ATOM 813 C C . HIS B 1 38 ? 12.551 8.561 19.891 1.00 14.05 38 HIS B C 1
ATOM 814 O O . HIS B 1 38 ? 11.922 8.267 18.874 1.00 13.49 38 HIS B O 1
ATOM 821 N N . PRO B 1 39 ? 13.747 9.158 19.839 1.00 13.55 39 PRO B N 1
ATOM 822 C CA . PRO B 1 39 ? 14.381 9.396 18.544 1.00 16.74 39 PRO B CA 1
ATOM 823 C C . PRO B 1 39 ? 14.524 8.085 17.779 1.00 17.46 39 PRO B C 1
ATOM 824 O O . PRO B 1 39 ? 14.959 7.097 18.358 1.00 15.76 39 PRO B O 1
ATOM 828 N N . GLY B 1 40 ? 14.097 8.075 16.524 1.00 14.43 40 GLY B N 1
ATOM 829 C CA . GLY B 1 40 ? 14.274 6.927 15.649 1.00 15.56 40 GLY B CA 1
ATOM 830 C C . GLY B 1 40 ? 13.171 5.882 15.720 1.00 15.30 40 GLY B C 1
ATOM 831 O O . GLY B 1 40 ? 13.213 4.894 14.961 1.00 12.91 40 GLY B O 1
ATOM 832 N N . ASP B 1 41 ? 12.192 6.071 16.606 1.00 12.08 41 ASP B N 1
ATOM 833 C CA . ASP B 1 41 ? 11.038 5.160 16.648 1.00 14.57 41 ASP B CA 1
ATOM 834 C C . ASP B 1 41 ? 10.327 5.276 15.315 1.00 16.53 41 ASP B C 1
ATOM 835 O O . ASP B 1 41 ? 10.064 6.386 14.850 1.00 16.76 41 ASP B O 1
ATOM 840 N N . MET B 1 42 ? 10.039 4.140 14.685 1.00 12.74 42 MET B N 1
ATOM 841 C CA . MET B 1 42 ? 9.304 4.121 13.440 1.00 12.57 42 MET B CA 1
ATOM 842 C C . MET B 1 42 ? 7.888 3.646 13.772 1.00 19.07 42 MET B C 1
ATOM 843 O O . MET B 1 42 ? 7.710 2.533 14.257 1.00 18.99 42 MET B O 1
ATOM 848 N N . ILE B 1 43 ? 6.894 4.504 13.553 1.00 14.11 43 ILE B N 1
ATOM 849 C CA . ILE B 1 43 ? 5.528 4.185 13.942 1.00 18.91 43 ILE B CA 1
ATOM 850 C C . ILE B 1 43 ? 4.565 4.494 12.815 1.00 21.25 43 ILE B C 1
ATOM 851 O O . ILE B 1 43 ? 4.875 5.260 11.908 1.00 17.38 43 ILE B O 1
ATOM 856 N N . THR B 1 44 ? 3.393 3.875 12.867 1.00 21.38 44 THR B N 1
ATOM 857 C CA . THR B 1 44 ? 2.382 4.104 11.849 1.00 19.09 44 THR B CA 1
ATOM 858 C C . THR B 1 44 ? 1.509 5.266 12.287 1.00 21.58 44 THR B C 1
ATOM 859 O O . THR B 1 44 ? 1.187 5.400 13.478 1.00 20.95 44 THR B O 1
ATOM 863 N N . MET B 1 45 ? 1.175 6.136 11.346 1.00 18.84 45 MET B N 1
ATOM 864 C CA . MET B 1 45 ? 0.355 7.303 11.666 1.00 20.61 45 MET B CA 1
ATOM 865 C C . MET B 1 45 ? -1.071 6.882 11.893 1.00 24.46 45 MET B C 1
ATOM 866 O O . MET B 1 45 ? -1.758 6.450 10.974 1.00 28.33 45 MET B O 1
ATOM 871 N N . GLU B 1 46 ? -1.488 6.975 13.145 1.00 27.52 46 GLU B N 1
ATOM 872 C CA . GLU B 1 46 ? -2.862 6.722 13.531 1.00 26.42 46 GLU B CA 1
ATOM 873 C C . GLU B 1 46 ? -3.320 8.009 14.162 1.00 27.53 46 GLU B C 1
ATOM 874 O O . GLU B 1 46 ? -2.518 8.932 14.353 1.00 26.52 46 GLU B O 1
ATOM 880 N N . TYR B 1 47 ? -4.592 8.076 14.531 1.00 19.70 47 TYR B N 1
ATOM 881 C CA . TYR B 1 47 ? -5.032 9.234 15.281 1.00 16.75 47 TYR B CA 1
ATOM 882 C C . TYR B 1 47 ? -5.972 8.874 16.430 1.00 19.96 47 TYR B C 1
ATOM 883 O O . TYR B 1 47 ? -7.157 8.578 16.221 1.00 20.17 47 TYR B O 1
ATOM 892 N N . ILE B 1 48 ? -5.426 8.897 17.640 1.00 11.65 48 ILE B N 1
ATOM 893 C CA . ILE B 1 48 ? -6.198 8.689 18.857 1.00 10.92 48 ILE B CA 1
ATOM 894 C C . ILE B 1 48 ? -6.157 10.003 19.645 1.00 18.59 48 ILE B C 1
ATOM 895 O O . ILE B 1 48 ? -5.174 10.294 20.327 1.00 16.70 48 ILE B O 1
ATOM 900 N N . ALA B 1 49 ? -7.220 10.798 19.562 1.00 18.21 49 ALA B N 1
ATOM 901 C CA . ALA B 1 49 ? -7.181 12.136 20.150 1.00 20.56 49 ALA B CA 1
ATOM 902 C C . ALA B 1 49 ? -6.974 12.124 21.667 1.00 22.80 49 ALA B C 1
ATOM 903 O O . ALA B 1 49 ? -6.575 13.149 22.262 1.00 20.39 49 ALA B O 1
ATOM 905 N N . SER B 1 50 ? -7.232 10.977 22.290 1.00 16.82 50 SER B N 1
ATOM 906 C CA . SER B 1 50 ? -7.106 10.852 23.736 1.00 17.85 50 SER B CA 1
ATOM 907 C C . SER B 1 50 ? -5.716 10.424 24.156 1.00 23.34 50 SER B C 1
ATOM 908 O O . SER B 1 50 ? -5.403 10.443 25.336 1.00 23.49 50 SER B O 1
ATOM 911 N N . ARG B 1 51 ? -4.894 10.005 23.198 1.00 17.85 51 ARG B N 1
ATOM 912 C CA . ARG B 1 51 ? -3.579 9.470 23.528 1.00 15.98 51 ARG B CA 1
ATOM 913 C C . ARG B 1 51 ? -2.581 10.606 23.681 1.00 15.97 51 ARG B C 1
ATOM 914 O O . ARG B 1 51 ? -2.436 11.438 22.781 1.00 16.51 51 ARG B O 1
ATOM 922 N N . LEU B 1 52 ? -1.929 10.654 24.839 1.00 16.92 52 LEU B N 1
ATOM 923 C CA . LEU B 1 52 ? -0.866 11.620 25.084 1.00 15.74 52 LEU B CA 1
ATOM 924 C C . LEU B 1 52 ? 0.474 11.025 24.670 1.00 14.66 52 LEU B C 1
ATOM 925 O O . LEU B 1 52 ? 0.914 9.974 25.188 1.00 14.14 52 LEU B O 1
ATOM 930 N N . ASN B 1 53 ? 1.127 11.709 23.740 1.00 15.18 53 ASN B N 1
ATOM 931 C CA . ASN B 1 53 ? 2.483 11.360 23.336 1.00 14.63 53 ASN B CA 1
ATOM 932 C C . ASN B 1 53 ? 3.470 12.276 24.050 1.00 14.57 53 ASN B C 1
ATOM 933 O O . ASN B 1 53 ? 3.360 13.510 23.965 1.00 16.17 53 ASN B O 1
ATOM 938 N N . ILE B 1 54 ? 4.378 11.671 24.808 1.00 12.15 54 ILE B N 1
ATOM 939 C CA . ILE B 1 54 ? 5.472 12.425 25.413 1.00 10.43 54 ILE B CA 1
ATOM 940 C C . ILE B 1 54 ? 6.718 12.162 24.613 1.00 12.72 54 ILE B C 1
ATOM 941 O O . ILE B 1 54 ? 7.156 11.016 24.502 1.00 13.45 54 ILE B O 1
ATOM 946 N N . GLN B 1 55 ? 7.295 13.224 24.056 1.00 12.57 55 GLN B N 1
ATOM 947 C CA . GLN B 1 55 ? 8.467 13.082 23.230 1.00 15.83 55 GLN B CA 1
ATOM 948 C C . GLN B 1 55 ? 9.675 13.279 24.141 1.00 11.17 55 GLN B C 1
ATOM 949 O O . GLN B 1 55 ? 9.728 14.271 24.862 1.00 10.62 55 GLN B O 1
ATOM 955 N N . VAL B 1 56 ? 10.630 12.344 24.097 1.00 12.32 56 VAL B N 1
ATOM 956 C CA . VAL B 1 56 ? 11.882 12.465 24.855 1.00 11.22 56 VAL B CA 1
ATOM 957 C C . VAL B 1 56 ? 13.078 12.379 23.914 1.00 14.73 56 VAL B C 1
ATOM 958 O O . VAL B 1 56 ? 12.946 11.913 22.761 1.00 12.65 56 VAL B O 1
ATOM 962 N N . ASN B 1 57 ? 14.236 12.849 24.378 1.00 14.43 57 ASN B N 1
ATOM 963 C CA . ASN B 1 57 ? 15.466 12.737 23.596 1.00 11.48 57 ASN B CA 1
ATOM 964 C C . ASN B 1 57 ? 16.250 11.492 23.996 1.00 15.77 57 ASN B C 1
ATOM 965 O O . ASN B 1 57 ? 15.776 10.684 24.780 1.00 14.64 57 ASN B O 1
ATOM 970 N N . GLU B 1 58 ? 17.451 11.316 23.455 1.00 13.78 58 GLU B N 1
ATOM 971 C CA . GLU B 1 58 ? 18.171 10.077 23.696 1.00 17.63 58 GLU B CA 1
ATOM 972 C C . GLU B 1 58 ? 18.547 9.870 25.159 1.00 19.27 58 GLU B C 1
ATOM 973 O O . GLU B 1 58 ? 18.939 8.770 25.551 1.00 22.28 58 GLU B O 1
ATOM 979 N N . ASN B 1 59 ? 18.444 10.921 25.966 1.00 16.18 59 ASN B N 1
ATOM 980 C CA . ASN B 1 59 ? 18.783 10.810 27.390 1.00 16.75 59 ASN B CA 1
ATOM 981 C C . ASN B 1 59 ? 17.547 10.807 28.305 1.00 20.95 59 ASN B C 1
ATOM 982 O O . ASN B 1 59 ? 17.641 11.081 29.499 1.00 23.76 59 ASN B O 1
ATOM 987 N N . ASN B 1 60 ? 16.399 10.448 27.730 1.00 18.84 60 ASN B N 1
ATOM 988 C CA . ASN B 1 60 ? 15.106 10.427 28.427 1.00 22.82 60 ASN B CA 1
ATOM 989 C C . ASN B 1 60 ? 14.625 11.763 28.984 1.00 18.72 60 ASN B C 1
ATOM 990 O O . ASN B 1 60 ? 13.810 11.801 29.915 1.00 21.17 60 ASN B O 1
ATOM 995 N N . GLU B 1 61 ? 15.107 12.853 28.404 1.00 16.12 61 GLU B N 1
ATOM 996 C CA . GLU B 1 61 ? 14.639 14.176 28.786 1.00 17.45 61 GLU B CA 1
ATOM 997 C C . GLU B 1 61 ? 13.419 14.556 27.957 1.00 14.87 61 GLU B C 1
ATOM 998 O O . GLU B 1 61 ? 13.418 14.416 26.727 1.00 14.61 61 GLU B O 1
ATOM 1004 N N . ILE B 1 62 ? 12.393 15.051 28.626 1.00 14.07 62 ILE B N 1
ATOM 1005 C CA . ILE B 1 62 ? 11.170 15.456 27.942 1.00 17.62 62 ILE B CA 1
ATOM 1006 C C . ILE B 1 62 ? 11.425 16.682 27.075 1.00 16.84 62 ILE B C 1
ATOM 1007 O O . ILE B 1 62 ? 11.950 17.701 27.545 1.00 15.25 62 ILE B O 1
ATOM 1012 N N . ILE B 1 63 ? 11.039 16.594 25.808 1.00 11.44 63 ILE B N 1
ATOM 1013 C CA . ILE B 1 63 ? 11.226 17.705 24.880 1.00 12.34 63 ILE B CA 1
ATOM 1014 C C . ILE B 1 63 ? 9.928 18.236 24.261 1.00 15.25 63 ILE B C 1
ATOM 1015 O O . ILE B 1 63 ? 9.894 19.368 23.769 1.00 14.50 63 ILE B O 1
ATOM 1020 N N . SER B 1 64 ? 8.855 17.441 24.272 1.00 10.65 64 SER B N 1
ATOM 1021 C CA . SER B 1 64 ? 7.568 17.948 23.778 1.00 13.18 64 SER B CA 1
ATOM 1022 C C . SER B 1 64 ? 6.448 16.983 24.115 1.00 15.06 64 SER B C 1
ATOM 1023 O O . SER B 1 64 ? 6.703 15.909 24.663 1.00 12.17 64 SER B O 1
ATOM 1026 N N . ALA B 1 65 ? 5.221 17.378 23.796 1.00 12.40 65 ALA B N 1
ATOM 1027 C CA . ALA B 1 65 ? 4.063 16.475 23.928 1.00 12.98 65 ALA B CA 1
ATOM 1028 C C . ALA B 1 65 ? 2.950 16.863 22.970 1.00 16.07 65 ALA B C 1
ATOM 1029 O O . ALA B 1 65 ? 2.820 18.029 22.603 1.00 15.47 65 ALA B O 1
ATOM 1031 N N . HIS B 1 66 ? 2.147 15.880 22.567 1.00 13.93 66 HIS B N 1
ATOM 1032 C CA . HIS B 1 66 ? 0.976 16.145 21.731 1.00 14.74 66 HIS B CA 1
ATOM 1033 C C . HIS B 1 66 ? 0.012 14.964 21.783 1.00 16.24 66 HIS B C 1
ATOM 1034 O O . HIS B 1 66 ? 0.378 13.846 22.178 1.00 15.07 66 HIS B O 1
ATOM 1041 N N . CYS B 1 67 ? -1.230 15.223 21.391 1.00 17.42 67 CYS B N 1
ATOM 1042 C CA . CYS B 1 67 ? -2.256 14.182 21.405 1.00 18.08 67 CYS B CA 1
ATOM 1043 C C . CYS B 1 67 ? -2.548 13.605 20.009 1.00 16.31 67 CYS B C 1
ATOM 1044 O O . CYS B 1 67 ? -2.922 14.328 19.085 1.00 19.99 67 CYS B O 1
ATOM 1047 N N . ALA B 1 68 ? -2.369 12.298 19.882 1.00 16.90 68 ALA B N 1
ATOM 1048 C CA . ALA B 1 68 ? -2.558 11.585 18.620 1.00 18.81 68 ALA B CA 1
ATOM 1049 C C . ALA B 1 68 ? -2.251 10.117 18.810 1.00 20.34 68 ALA B C 1
ATOM 1050 O O . ALA B 1 68 ? -2.605 9.298 17.959 1.00 19.71 68 ALA B O 1
#

CATH classification: 3.30.10.10

InterPro domains:
  IPR021719 Proteinase inhibitor I78 [PF11720] (33-86)

B-factor: mean 26.76, std 9.27, range [10.43, 55.51]

Solvent-accessible surface area: 7230 Å² total; per-residue (Å²): 93,67,66,29,0,82,154,17,1,92,100,0,62,119,114,22,87,46,88,70,26,58,117,81,30,28,124,74,20,146,8,111,57,56,53,42,5,82,52,45,45,116,24,65,19,87,70,76,37,30,32,0,0,0,7,2,45,152,110,60,61,0,46,8,0,17,10,8,88,67,68,57,0,63,138,24,2,99,88,0,58,119,106,20,87,42,83,78,35,55,119,75,20,33,116,74,12,134,6,116,54,50,60,37,3,80,60,37,42,127,30,54,17,87,82,71,27,24,24,0,0,0,7,2,43,153,108,60,65,0,49,8,2,20,8,6

Secondary structure (DSSP, 8-state):
-HHHHHHHHHHHHHHTTTSB--HHHHHH---SSEEEEPTT-EEE----TTPEEEEE-TTSBEEEEEE-/-HHHHHHHHHHHHHH-TTSB--HHHHHH---SSEEEE-TT-EEE----TTPEEEEE-TTSBEEEEEE-

Organism: Aspergillus fumigatus (strain ATCC MYA-4609 / CBS 101355 / FGSC A1100 / Af293) (NCBI:txid330879)

Nearest PDB structures (foldseek):
  3w0e-assembly1_B  TM=1.015E+00  e=1.227E-14  Aspergillus fumigatus Af293
  5ffn-assembly1_I  TM=6.454E-01  e=3.357E-04  Hordeum vulgare
  1tm5-assembly1_I  TM=6.909E-01  e=1.600E-03  Hordeum vulgare subsp. vulgare
  1y3c-assembly1_I  TM=6.927E-01  e=1.961E-03  Hordeum vulgare
  3rdz-assembly1_C  TM=6.963E-01  e=2.947E-03  Fagopyrum esculentum

GO terms:
  GO:0004857 enzyme inhibitor activity (F, IDA)
  GO:0004867 serine-type endopeptidase inhibitor activity (F, IDA)
  GO:0005576 extracellular region (C, IDA)

=== Feature glossary ===
The features interleaved in this record are:

— What the protein is —

Sequence gives the chain of amino acids in standard one-letter code (A=alanine, C=cysteine, …, Y=tyrosine), read N→C. It is the only feature that is directly encoded by the gene; all structural features are derived from the folded form of this sequence.

Database cross-references. InterPro integrates a dozen domain/family signature databases into unified entries with residue-range hits. GO terms attach function/process/location labels with evidence codes. CATH codes position the fold in a four-level structural taxonomy. Organism is the NCBI-taxonomy species name.

— Where its atoms are —

Atomic coordinates in PDBx/mmCIF format — the same representation the Protein Data Bank distributes. Each line of the _atom_site loop places one backbone atom in Cartesian space (units: ångströms, origin: arbitrary).

The six renders are orthographic views along the three Cartesian axes in both directions. Representation (cartoon, sticks, or surface) and color scheme (sequence-rainbow or by-chain) vary across proteins so the training set covers all the common visualization conventions.

— Local backbone conformation —

Eight-state secondary structure (DSSP): H is the canonical α-helix, G the tighter 3₁₀-helix, I the wider π-helix; E/B are β-structure, T and S are turns and bends, and '-' is everything else. DSSP derives these from the pattern of main-chain N–H···O=C hydrogen bonds, not from the sequence.

P-SEA three-state annotation labels each residue as helix, strand, or coil based purely on the geometry of the Cα trace. It serves as a fallback when the full backbone (and thus DSSP) is unavailable.

The φ/ψ torsion pair specifies the backbone conformation at each residue. φ rotates about the N–Cα bond, ψ about the Cα–C bond. Steric clashes forbid most of the (φ, ψ) plane — the allowed regions (α-helix basin, β-sheet basin, left-handed helix) are the Ramachandran-allowed regions.

— Global shape and packing —

The geometric summary reports three shape descriptors. Rg (radius of gyration) measures how spread out the Cα atoms are about their centre of mass; compact globular proteins have small Rg, elongated or unfolded ones large. Cα contacts (<8 Å, |i−j|>4) count long-range residue pairs in spatial proximity — high for tightly packed folds, near zero for rods or random coil. The bounding-box extents give the protein's footprint along x, y, z in Å.

Solvent-accessible surface area (SASA) is the area in Å² traced out by the centre of a 1.4 Å probe sphere (a water molecule) rolled over the protein's van der Waals surface (Shrake–Rupley / Lee–Richards construction). Buried residues have near-zero SASA; fully exposed residues can exceed 200 Å². The total SASA scales roughly with the number of surface residues.

The contact map is a binary N×N matrix image: pixel (i, j) is dark where Cα_i and Cα_j are within 8 Å and |i−j|>4. Because the |i−j|>4 filter removes local helical contacts, off-diagonal stripes parallel to the main diagonal indicate parallel β-sheets; stripes perpendicular to it indicate antiparallel β-sheets. The Ramachandran plot scatters every residue's (φ, ψ) pair against the sterically allowed regions. The PAE heatmap renders the predicted-aligned-error matrix.

— Structural neighborhood —

3Di is Foldseek's structural alphabet. Each residue is assigned one of twenty discrete states based on how its Cα sits relative to its spatial (not sequential) neighbors. Aligning 3Di strings finds structural homologs roughly as well as full 3D superposition, but orders of magnitude faster.

Nearest PDB neighbors are the top structural matches found by Foldseek when searching this structure against the entire Protein Data Bank. Each hit reports a TM-score (0 to 1; >0.5 almost always implies the same fold) and an E-value. These are *structural* homologs — they may share no detectable sequence similarity.

— Confidence and disorder —

For AlphaFold models, the B-factor field carries pLDDT — the model's own estimate of local accuracy on a 0–100 scale. Regions with pLDDT<50 should be treated as essentially unmodeled; they often correspond to intrinsically disordered segments.

Crystallographic B-factors measure how much each atom's electron density is smeared out, in Å². They rise in mobile loops and surface residues and fall in the buried interior. In AlphaFold models this column is repurposed to hold pLDDT instead.

Predicted aligned error is AlphaFold's pairwise confidence. Unlike pLDDT (per-residue), PAE is per-residue-pair and captures whether two parts of the structure are correctly placed relative to each other. Units are ån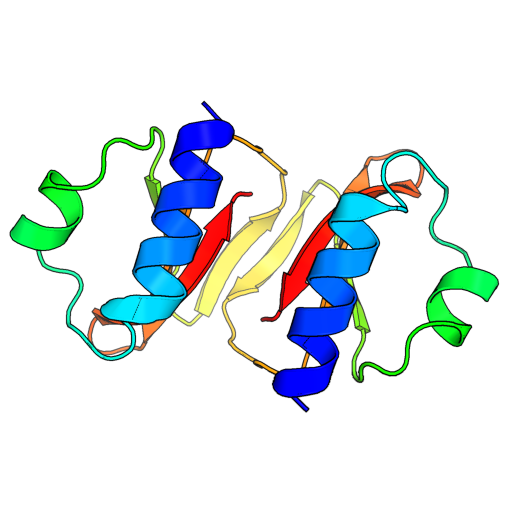gströms of expected positional error.